Protein AF-A0A929RYR6-F1 (afdb_monomer_lite)

Structure (mmCIF, N/CA/C/O backbone):
data_AF-A0A929RYR6-F1
#
_entry.id   AF-A0A929RYR6-F1
#
loop_
_atom_site.group_PDB
_atom_site.id
_atom_site.type_symbol
_atom_site.label_atom_id
_atom_site.label_alt_id
_atom_site.label_comp_id
_atom_site.label_asym_id
_atom_site.label_entity_id
_atom_site.label_seq_id
_atom_site.pdbx_PDB_ins_code
_atom_site.Cartn_x
_atom_site.Cartn_y
_atom_site.Cartn_z
_atom_site.occupancy
_atom_site.B_iso_or_equiv
_atom_site.auth_seq_id
_atom_site.auth_comp_id
_atom_site.auth_asym_id
_atom_site.auth_atom_id
_atom_site.pdbx_PDB_model_num
ATOM 1 N N . MET A 1 1 ? 9.139 3.243 -14.695 1.00 83.19 1 MET A N 1
ATOM 2 C CA . MET A 1 1 ? 9.739 2.546 -13.537 1.00 83.19 1 MET A CA 1
ATOM 3 C C . MET A 1 1 ? 9.742 3.408 -12.274 1.00 83.19 1 MET A C 1
ATOM 5 O O . MET A 1 1 ? 8.955 3.102 -11.395 1.00 83.19 1 MET A O 1
ATOM 9 N N . ARG A 1 2 ? 10.475 4.537 -12.207 1.00 90.56 2 ARG A N 1
ATOM 10 C CA . ARG A 1 2 ? 10.557 5.393 -10.996 1.00 90.56 2 ARG A CA 1
ATOM 11 C C . ARG A 1 2 ? 9.212 5.781 -10.360 1.00 90.56 2 ARG A C 1
ATOM 13 O O . ARG A 1 2 ? 9.074 5.720 -9.147 1.00 90.56 2 ARG A O 1
ATOM 20 N N . ASN A 1 3 ? 8.213 6.150 -11.164 1.00 93.75 3 ASN A N 1
ATOM 21 C CA . ASN A 1 3 ? 6.886 6.501 -10.638 1.00 93.75 3 ASN A CA 1
ATOM 22 C C . ASN A 1 3 ? 6.169 5.307 -9.987 1.00 93.75 3 ASN A C 1
ATOM 24 O O . ASN A 1 3 ? 5.460 5.490 -9.009 1.00 93.75 3 ASN A O 1
ATOM 28 N N . LEU A 1 4 ? 6.373 4.089 -10.494 1.00 94.44 4 LEU A N 1
ATOM 29 C CA . LEU A 1 4 ? 5.743 2.887 -9.941 1.00 94.44 4 LEU A CA 1
ATOM 30 C C . LEU A 1 4 ? 6.410 2.458 -8.631 1.00 94.44 4 LEU A C 1
ATOM 32 O O . LEU A 1 4 ? 5.727 2.011 -7.719 1.00 94.44 4 LEU A O 1
ATOM 36 N N . GLU A 1 5 ? 7.725 2.653 -8.508 1.00 95.69 5 GLU A N 1
ATOM 37 C CA . GLU A 1 5 ? 8.444 2.457 -7.243 1.00 95.69 5 GLU A CA 1
ATOM 38 C C . GLU A 1 5 ? 7.943 3.425 -6.161 1.00 95.69 5 GLU A C 1
ATOM 40 O O . GLU A 1 5 ? 7.760 3.023 -5.014 1.00 95.69 5 GLU A O 1
ATOM 45 N N . LEU A 1 6 ? 7.671 4.684 -6.529 1.00 96.44 6 LEU A N 1
ATOM 46 C CA . LEU A 1 6 ? 7.098 5.678 -5.616 1.00 96.44 6 LEU A CA 1
ATOM 47 C C . LEU A 1 6 ? 5.671 5.313 -5.188 1.00 96.44 6 LEU A C 1
ATOM 49 O O . LEU A 1 6 ? 5.352 5.422 -4.008 1.00 96.44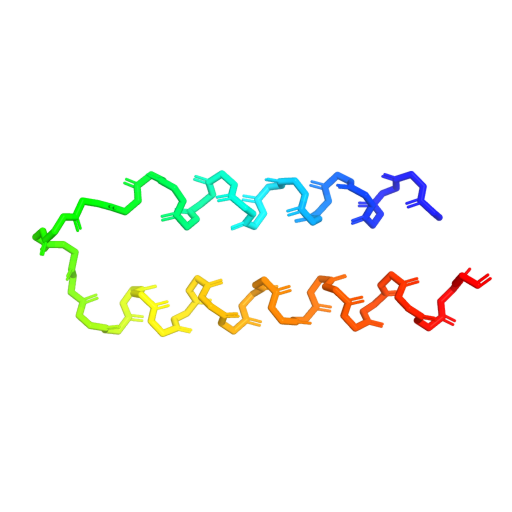 6 LEU A O 1
ATOM 53 N N . GLU A 1 7 ? 4.828 4.843 -6.111 1.00 95.44 7 GLU A N 1
ATOM 54 C CA . GLU A 1 7 ? 3.479 4.364 -5.773 1.00 95.44 7 GLU A CA 1
ATOM 55 C C . GLU A 1 7 ? 3.516 3.121 -4.875 1.00 95.44 7 GLU A C 1
ATOM 57 O O . GLU A 1 7 ? 2.725 3.014 -3.937 1.00 95.44 7 GLU A O 1
ATOM 62 N N . LEU A 1 8 ? 4.456 2.200 -5.113 1.00 96.94 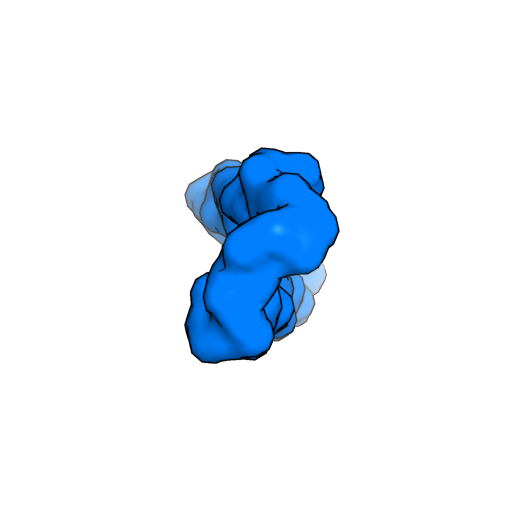8 LEU A N 1
ATOM 63 C CA . LEU A 1 8 ? 4.660 1.037 -4.251 1.00 96.94 8 LEU A CA 1
ATOM 64 C C . LEU A 1 8 ? 5.071 1.461 -2.838 1.00 96.94 8 LEU A C 1
ATOM 66 O O . LEU A 1 8 ? 4.503 0.966 -1.865 1.00 96.94 8 LEU A O 1
ATOM 70 N N . GLN A 1 9 ? 6.010 2.400 -2.724 1.00 97.50 9 GLN A N 1
ATOM 71 C CA . GLN A 1 9 ? 6.440 2.941 -1.439 1.00 97.50 9 GLN A CA 1
ATOM 72 C C . GLN A 1 9 ? 5.289 3.660 -0.719 1.00 97.50 9 GLN A C 1
ATOM 74 O O . GLN A 1 9 ? 5.082 3.444 0.472 1.00 97.50 9 GLN A O 1
ATOM 79 N N . ALA A 1 10 ? 4.495 4.461 -1.434 1.00 96.75 10 ALA A N 1
ATOM 80 C CA . ALA A 1 10 ? 3.337 5.145 -0.864 1.00 96.75 10 ALA A CA 1
ATOM 81 C C . ALA A 1 10 ? 2.286 4.154 -0.338 1.00 96.75 10 ALA A C 1
ATOM 83 O O . ALA A 1 10 ? 1.776 4.333 0.766 1.00 96.75 10 ALA A O 1
ATOM 84 N N . ALA A 1 11 ? 2.000 3.084 -1.087 1.00 96.94 11 ALA A N 1
ATOM 85 C CA . ALA A 1 11 ? 1.073 2.039 -0.657 1.00 96.94 11 ALA A CA 1
ATOM 86 C C . ALA A 1 11 ? 1.590 1.253 0.564 1.00 96.94 11 ALA A C 1
ATOM 88 O O . ALA A 1 11 ? 0.800 0.873 1.428 1.00 96.94 11 ALA A O 1
ATOM 89 N N . GLN A 1 12 ? 2.905 1.028 0.662 1.00 97.44 12 GLN A N 1
ATOM 90 C CA . GLN A 1 12 ? 3.530 0.418 1.841 1.00 97.44 12 GLN A CA 1
ATOM 91 C C . GLN A 1 12 ? 3.403 1.325 3.068 1.00 97.44 12 GLN A C 1
ATOM 93 O O . GLN A 1 12 ? 2.925 0.872 4.104 1.00 97.44 12 GLN A O 1
ATOM 98 N N . SER A 1 13 ? 3.736 2.612 2.938 1.00 96.81 13 SER A N 1
ATOM 99 C CA . SER A 1 13 ? 3.592 3.574 4.036 1.00 96.81 13 SER A CA 1
ATOM 100 C C . SER A 1 13 ? 2.135 3.764 4.465 1.00 96.81 13 SER A C 1
ATOM 102 O O . SER A 1 13 ? 1.866 3.912 5.653 1.00 96.81 13 SER A O 1
ATOM 104 N N . GLU A 1 14 ? 1.181 3.724 3.527 1.00 95.06 14 GLU A N 1
ATOM 105 C CA . GLU A 1 14 ? -0.249 3.745 3.850 1.00 95.06 14 GLU A CA 1
ATOM 106 C C . GLU A 1 14 ? -0.621 2.549 4.738 1.00 95.06 14 GLU A C 1
ATOM 108 O O . GLU A 1 14 ? -1.228 2.747 5.790 1.00 95.06 14 GLU A O 1
ATOM 113 N N . LEU A 1 15 ? -0.200 1.333 4.370 1.00 95.94 15 LEU A N 1
ATOM 114 C CA . LEU A 1 15 ? -0.449 0.117 5.148 1.00 95.94 15 LEU A CA 1
ATOM 115 C C . LEU A 1 15 ? 0.214 0.159 6.535 1.00 95.94 15 LEU A C 1
ATOM 117 O O . LEU A 1 15 ? -0.431 -0.185 7.520 1.00 95.94 15 LEU A O 1
ATOM 121 N N . GLU A 1 16 ? 1.466 0.608 6.624 1.00 95.56 16 GLU A N 1
ATOM 122 C CA . GLU A 1 16 ? 2.208 0.736 7.890 1.00 95.56 16 GLU A CA 1
ATOM 123 C C . GLU A 1 16 ? 1.609 1.794 8.824 1.00 95.56 16 GLU A C 1
ATOM 125 O O . GLU A 1 16 ? 1.694 1.671 10.044 1.00 95.56 16 GLU A O 1
ATOM 130 N N . SER A 1 17 ? 0.977 2.830 8.265 1.00 95.25 17 SER A N 1
ATOM 131 C CA . SER A 1 17 ? 0.316 3.878 9.049 1.00 95.25 17 SER A CA 1
ATOM 132 C C . SER A 1 17 ? -1.010 3.433 9.675 1.00 95.25 17 SER A C 1
ATOM 134 O O . SER A 1 17 ? -1.554 4.139 10.531 1.00 95.25 17 SER A O 1
ATOM 136 N N . LEU A 1 18 ? -1.556 2.284 9.255 1.00 95.19 18 LEU A N 1
ATOM 137 C CA . LEU 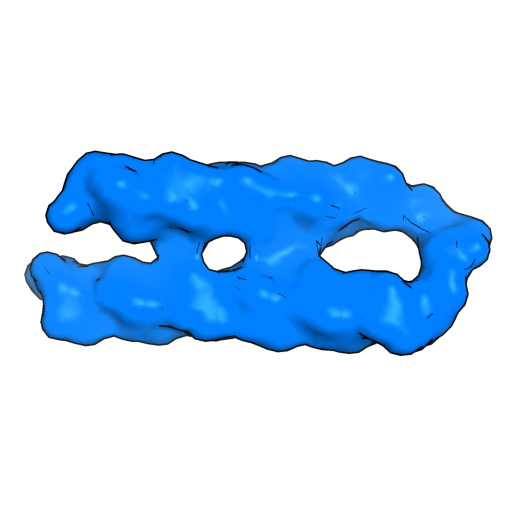A 1 18 ? -2.786 1.755 9.826 1.00 95.19 18 LEU A CA 1
ATOM 138 C C . LEU A 1 18 ? -2.525 1.222 11.235 1.00 95.19 18 LEU A C 1
ATOM 140 O O . LEU A 1 18 ? -1.787 0.266 11.448 1.00 95.19 18 LEU A O 1
ATOM 144 N N . THR A 1 19 ? -3.191 1.832 12.207 1.00 90.94 19 THR A N 1
ATOM 145 C CA . THR A 1 19 ? -3.226 1.351 13.587 1.00 90.94 19 THR A CA 1
ATOM 146 C C . THR A 1 19 ? -4.173 0.158 13.720 1.00 90.94 19 THR A C 1
ATOM 148 O O . THR A 1 19 ? -5.075 -0.026 12.905 1.00 90.94 19 THR A O 1
ATOM 151 N N . GLU A 1 20 ? -4.054 -0.609 14.806 1.00 84.00 20 GLU A N 1
ATOM 152 C CA . GLU A 1 20 ? -4.953 -1.742 15.112 1.00 84.00 20 GLU A CA 1
ATOM 153 C C . GLU A 1 20 ? -6.438 -1.342 15.216 1.00 84.00 20 GLU A C 1
ATOM 155 O O . GLU A 1 20 ? -7.332 -2.167 15.055 1.00 84.00 20 GLU A O 1
ATOM 160 N N . SER A 1 21 ? -6.713 -0.057 15.452 1.00 91.19 21 SER A N 1
ATOM 161 C CA . SER A 1 21 ? -8.057 0.528 15.478 1.00 91.19 21 SER A CA 1
ATOM 162 C C . SER A 1 21 ? -8.609 0.920 14.101 1.00 91.19 21 SER A C 1
ATOM 164 O O . SER A 1 21 ? -9.739 1.411 14.012 1.00 91.19 21 SER A O 1
ATOM 166 N N . ALA A 1 22 ? -7.839 0.756 13.022 1.00 90.44 22 ALA A N 1
ATOM 167 C CA . ALA A 1 22 ? -8.318 1.020 11.675 1.00 90.44 22 ALA A CA 1
ATOM 168 C C . ALA A 1 22 ? -9.517 0.118 11.351 1.00 90.44 22 ALA A C 1
ATOM 170 O O . ALA A 1 22 ? -9.535 -1.072 11.661 1.00 90.44 22 ALA A O 1
ATOM 171 N N . SER A 1 23 ? -10.537 0.680 10.696 1.00 95.69 23 SER A N 1
ATOM 172 C CA . SER A 1 23 ? -11.681 -0.128 10.279 1.00 95.69 23 SER A CA 1
ATOM 173 C C . SER A 1 23 ? -11.234 -1.204 9.276 1.00 95.69 23 SER A C 1
ATOM 175 O O . SER A 1 23 ? -10.393 -0.904 8.423 1.00 95.69 23 SER A O 1
ATOM 177 N N . PRO A 1 24 ? -11.835 -2.410 9.282 1.00 93.25 24 PRO A N 1
ATOM 178 C CA . PRO A 1 24 ? -11.477 -3.484 8.348 1.00 93.25 24 PRO A CA 1
ATOM 179 C C . PRO A 1 24 ? -11.477 -3.040 6.878 1.00 93.25 24 PRO A C 1
ATOM 181 O O . PRO A 1 24 ? -10.554 -3.336 6.128 1.00 93.25 24 PRO A O 1
ATOM 184 N N . SER A 1 25 ? -12.437 -2.195 6.495 1.00 95.81 25 SER A N 1
ATOM 185 C CA . SER A 1 25 ? -12.525 -1.611 5.152 1.00 95.81 25 SER A CA 1
ATOM 186 C C . SER A 1 25 ? -11.345 -0.710 4.766 1.00 95.81 25 SER A C 1
ATOM 188 O O . SER A 1 25 ? -11.055 -0.553 3.583 1.00 95.81 25 SER A O 1
ATOM 190 N N . ARG A 1 26 ? -10.654 -0.079 5.727 1.00 95.62 26 ARG A N 1
ATOM 191 C CA . ARG A 1 26 ? -9.423 0.678 5.443 1.00 95.62 26 ARG A CA 1
ATOM 192 C C . ARG A 1 26 ? -8.262 -0.267 5.180 1.00 95.62 26 ARG A C 1
ATOM 194 O O . ARG A 1 26 ? -7.528 -0.034 4.227 1.00 95.62 26 ARG A O 1
ATOM 201 N N . LEU A 1 27 ? -8.141 -1.325 5.982 1.00 95.81 27 LEU A N 1
ATOM 202 C CA . LEU A 1 27 ? -7.123 -2.353 5.792 1.00 95.81 27 LEU A CA 1
ATOM 203 C C . LEU A 1 27 ? -7.273 -3.031 4.426 1.00 95.81 27 LEU A C 1
ATOM 205 O O . LEU A 1 27 ? -6.310 -3.094 3.671 1.00 95.81 27 LEU A O 1
ATOM 209 N N . GLU A 1 28 ? -8.487 -3.451 4.066 1.00 96.81 28 GLU A N 1
ATOM 210 C CA . GLU A 1 28 ? -8.773 -4.054 2.758 1.00 96.81 28 GLU A CA 1
ATOM 211 C C . GLU A 1 28 ? -8.378 -3.137 1.596 1.00 96.81 28 GLU A C 1
ATOM 213 O O . GLU A 1 28 ? -7.747 -3.584 0.639 1.00 96.81 28 GLU A O 1
ATOM 218 N N . ARG A 1 29 ? -8.689 -1.837 1.685 1.00 96.38 29 ARG A N 1
ATOM 219 C CA . ARG A 1 29 ? -8.301 -0.868 0.649 1.00 96.38 29 ARG A CA 1
ATOM 220 C C . ARG A 1 29 ? -6.790 -0.674 0.556 1.00 96.38 29 ARG A C 1
ATOM 222 O O . ARG A 1 29 ? -6.272 -0.643 -0.558 1.00 96.38 29 ARG A O 1
ATOM 229 N N . ALA A 1 30 ? -6.089 -0.569 1.684 1.00 96.62 30 ALA A N 1
ATOM 230 C CA . ALA A 1 30 ? -4.633 -0.430 1.694 1.00 96.62 30 ALA A CA 1
ATOM 231 C C . ALA A 1 30 ? -3.948 -1.673 1.100 1.00 96.62 30 ALA A C 1
ATOM 233 O O . ALA A 1 30 ? -3.047 -1.551 0.270 1.00 96.62 30 ALA A O 1
ATOM 234 N N . LEU A 1 31 ? -4.435 -2.872 1.439 1.00 97.12 31 LEU A N 1
ATOM 235 C CA . LEU A 1 31 ? -3.959 -4.130 0.857 1.00 97.12 31 LEU A CA 1
ATOM 236 C C . LEU A 1 31 ? -4.231 -4.206 -0.651 1.00 97.12 31 LEU A C 1
ATOM 238 O O . LEU A 1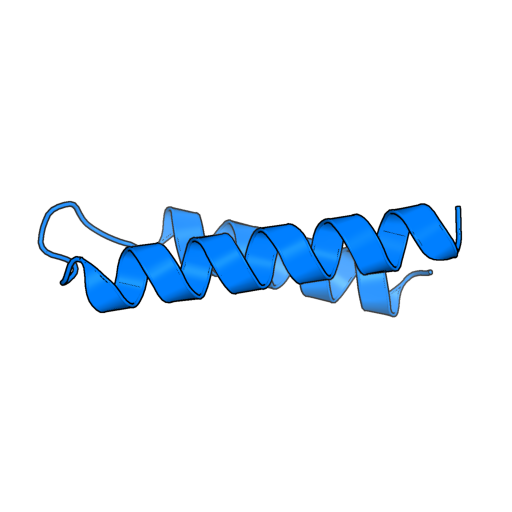 31 ? -3.338 -4.574 -1.413 1.00 97.12 31 LEU A O 1
ATOM 242 N N . ALA A 1 32 ? -5.427 -3.814 -1.099 1.00 97.62 32 ALA A N 1
ATOM 243 C CA . ALA A 1 32 ? -5.766 -3.776 -2.519 1.00 97.62 32 ALA A CA 1
ATOM 244 C C . ALA A 1 32 ? -4.869 -2.799 -3.295 1.00 97.62 32 ALA A C 1
ATOM 246 O O . ALA A 1 32 ? -4.392 -3.124 -4.385 1.00 97.62 32 ALA A O 1
ATOM 247 N N . ARG A 1 33 ? -4.579 -1.625 -2.718 1.00 96.50 33 ARG A N 1
ATOM 248 C CA . ARG A 1 33 ? -3.665 -0.644 -3.312 1.00 96.50 33 ARG A CA 1
ATOM 249 C C . ARG A 1 33 ? -2.241 -1.190 -3.415 1.00 96.50 33 ARG A C 1
ATOM 251 O O . ARG A 1 33 ? -1.618 -1.061 -4.467 1.00 96.50 33 ARG A O 1
ATOM 258 N N . LEU A 1 34 ? -1.744 -1.835 -2.359 1.00 97.94 34 LEU A N 1
ATOM 259 C CA . LEU A 1 34 ? -0.421 -2.460 -2.355 1.00 97.94 34 LEU A CA 1
ATOM 260 C C . LEU A 1 34 ? -0.309 -3.559 -3.419 1.00 97.94 34 LEU A C 1
ATOM 262 O O . LEU A 1 34 ? 0.688 -3.616 -4.139 1.00 97.94 34 LEU A O 1
ATOM 266 N N . ALA A 1 35 ? -1.330 -4.409 -3.545 1.00 97.81 35 ALA A N 1
ATOM 267 C CA . ALA A 1 35 ? -1.374 -5.453 -4.565 1.00 97.81 35 ALA A CA 1
ATOM 268 C C . ALA A 1 35 ? -1.347 -4.863 -5.985 1.00 97.81 35 ALA A C 1
ATOM 270 O O . ALA A 1 35 ? -0.564 -5.312 -6.820 1.00 97.81 35 ALA A O 1
ATOM 271 N N . ALA A 1 36 ? -2.137 -3.815 -6.242 1.00 97.31 36 ALA A N 1
ATOM 272 C CA . ALA A 1 36 ? -2.158 -3.136 -7.536 1.00 97.31 36 ALA A CA 1
ATOM 273 C C . ALA A 1 36 ? -0.804 -2.492 -7.883 1.00 97.31 36 ALA A C 1
ATOM 275 O O . ALA A 1 36 ? -0.334 -2.626 -9.012 1.00 97.31 36 ALA A O 1
ATOM 276 N N . ALA A 1 37 ? -0.150 -1.839 -6.916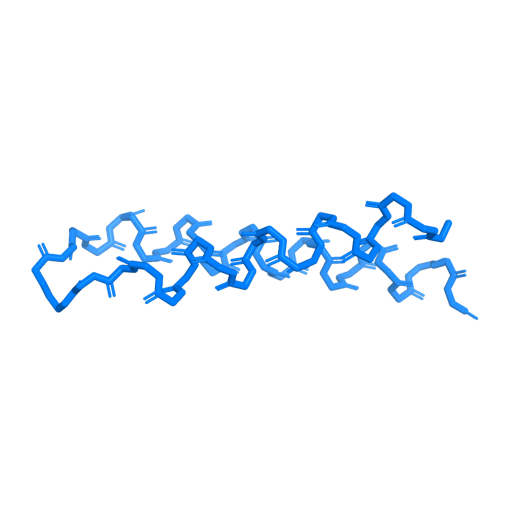 1.00 96.75 37 ALA A N 1
ATOM 277 C CA . ALA A 1 37 ? 1.161 -1.227 -7.124 1.00 96.75 37 ALA A CA 1
ATOM 278 C C . ALA A 1 37 ? 2.248 -2.272 -7.435 1.00 96.75 37 ALA A C 1
ATOM 280 O O . ALA A 1 37 ? 3.075 -2.050 -8.319 1.00 96.75 37 ALA A O 1
ATOM 281 N N . ARG A 1 38 ? 2.222 -3.432 -6.761 1.00 96.62 38 ARG A N 1
ATOM 282 C CA . ARG A 1 38 ? 3.133 -4.556 -7.049 1.00 96.62 38 ARG A CA 1
ATOM 283 C C . ARG A 1 38 ? 2.913 -5.120 -8.449 1.00 96.62 38 ARG A C 1
ATOM 285 O O . ARG A 1 38 ? 3.873 -5.222 -9.203 1.00 96.62 38 ARG A O 1
ATOM 292 N N . ALA A 1 39 ? 1.663 -5.399 -8.814 1.00 97.25 39 ALA A N 1
ATOM 293 C CA . ALA A 1 39 ? 1.328 -5.914 -10.140 1.00 97.25 39 ALA A CA 1
ATOM 294 C C . ALA A 1 39 ? 1.750 -4.942 -11.255 1.00 97.25 39 ALA A C 1
ATOM 296 O O . ALA A 1 39 ? 2.300 -5.354 -12.272 1.00 97.25 39 ALA A O 1
ATOM 297 N N . ALA A 1 40 ? 1.549 -3.635 -11.057 1.00 95.31 40 ALA A N 1
ATOM 298 C CA . ALA A 1 40 ? 1.985 -2.627 -12.018 1.00 95.31 40 ALA A CA 1
ATOM 299 C C . ALA A 1 40 ? 3.512 -2.596 -12.191 1.00 95.31 40 ALA A C 1
ATOM 301 O O . ALA A 1 40 ? 3.990 -2.359 -13.298 1.00 95.31 40 ALA A O 1
ATOM 302 N N . LEU A 1 41 ? 4.270 -2.836 -11.115 1.00 94.44 41 LEU A N 1
ATOM 303 C CA . LEU A 1 41 ? 5.729 -2.904 -11.155 1.00 94.44 41 LEU A CA 1
ATOM 304 C C . LEU A 1 41 ? 6.217 -4.168 -11.878 1.00 94.44 41 LEU A C 1
ATOM 306 O O . LEU A 1 41 ? 7.123 -4.077 -12.696 1.00 94.44 41 LEU A O 1
ATOM 310 N N . GLU A 1 42 ? 5.582 -5.315 -11.624 1.00 95.56 42 GLU A N 1
ATOM 311 C CA . GLU A 1 42 ? 5.885 -6.592 -12.290 1.00 95.56 42 GLU A CA 1
ATOM 312 C C . GLU A 1 42 ? 5.623 -6.551 -13.799 1.00 95.56 42 GLU A C 1
ATOM 314 O O . GLU A 1 42 ? 6.379 -7.131 -14.567 1.00 95.56 42 GLU A O 1
ATOM 319 N N . LEU A 1 43 ? 4.587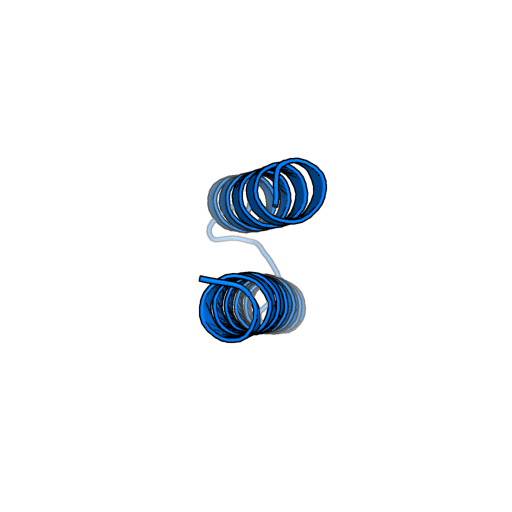 -5.835 -14.247 1.00 93.94 43 LEU A N 1
ATOM 320 C CA . LEU A 1 43 ? 4.270 -5.702 -15.675 1.00 93.94 43 LEU A CA 1
ATOM 321 C C . LEU A 1 43 ? 5.315 -4.913 -16.477 1.00 93.94 43 LEU A C 1
ATOM 323 O O . LEU A 1 43 ? 5.298 -4.968 -17.707 1.00 93.94 43 LEU A O 1
ATOM 327 N N . VAL A 1 44 ? 6.169 -4.136 -15.809 1.00 91.56 44 VAL A N 1
ATOM 328 C CA . VAL A 1 44 ? 7.175 -3.286 -16.464 1.00 91.56 44 VAL A CA 1
ATOM 329 C C . VAL A 1 44 ? 8.619 -3.658 -16.116 1.00 91.56 44 VAL A C 1
ATOM 331 O O . VAL A 1 44 ? 9.527 -2.942 -16.546 1.00 91.56 44 VAL A O 1
ATOM 334 N N . ALA A 1 45 ? 8.812 -4.694 -15.298 1.00 75.88 45 ALA A N 1
ATOM 335 C CA . ALA A 1 45 ? 10.111 -5.238 -14.905 1.00 75.88 45 ALA A CA 1
ATOM 336 C C . ALA A 1 45 ? 10.600 -6.266 -15.933 1.00 75.88 45 ALA A C 1
ATOM 338 O O . ALA A 1 45 ? 11.826 -6.283 -16.184 1.00 75.88 45 ALA A O 1
#

pLDDT: mean 94.51, std 4.19, range [75.88, 97.94]

Secondary structure (DSSP, 8-state):
-HHHHHHHHHHHHHHHT--TTS-HHHHHHHHHHHHHHHHHHHTT-

Organism: NCBI:txid55565

Sequence (45 aa):
MRNLELELQAAQSELESLTESASPSRLERALARLAAARAALELVA

Radius of gyration: 11.25 Å; chains: 1; bounding box: 23×13×32 Å

Foldseek 3Di:
DVVLVVQLVVLVVQLVPDDPPDDPVSNVVSVVSNVVSVVVVVVVD